Protein AF-A0AAD4V146-F1 (afdb_monomer_lite)

Organism: Prunus dulcis (NCBI:txid3755)

Sequence (175 aa):
MSHIGEKQKRFFKLHLFVYLSLLIVRTSHDWDTVGYTAGFDTVGDQWQTVCVPFSSLKPIFQARTVSDAPPFDPSNIVSLQLMFSKFEFDGKLNPTFVEGAFKLSLSSIRAYLKEPYSQSLKNLFACVPCRFVHLGSAGATRPDRPGLDLSKQPPAVRLNKELDFILTFKLKVSY

InterPro domains:
  IPR008979 Galactose-binding-like domain superfamily [SSF49785] (25-112)
  IPR013857 NADH:ubiquinone oxidoreductase intermediate-associated protein 30 [PF08547] (23-105)
  IPR039131 Complex I intermediate-associated protein 30, mitochondrial [PTHR13194] (23-112)

Structure (mmCIF, N/CA/C/O backbone):
data_AF-A0AAD4V146-F1
#
_entry.id   AF-A0AAD4V146-F1
#
loop_
_atom_site.group_PDB
_atom_site.id
_atom_site.type_symbol
_atom_site.label_atom_id
_atom_site.label_alt_id
_atom_site.label_comp_id
_atom_site.label_asym_id
_atom_site.label_entity_id
_atom_site.label_seq_id
_atom_site.pdbx_PDB_ins_code
_atom_site.Cartn_x
_atom_site.Cartn_y
_atom_site.Cartn_z
_atom_site.occupancy
_atom_site.B_iso_or_equiv
_atom_site.auth_seq_id
_atom_site.auth_comp_id
_atom_site.auth_asym_id
_atom_site.auth_atom_id
_atom_site.pdbx_PDB_model_num
ATOM 1 N N . MET A 1 1 ? 13.745 25.689 17.480 1.00 36.25 1 MET A N 1
ATOM 2 C CA . MET A 1 1 ? 12.980 25.401 16.246 1.00 36.25 1 MET A CA 1
ATOM 3 C C . MET A 1 1 ? 13.784 24.404 15.430 1.00 36.25 1 MET A C 1
ATOM 5 O O . MET A 1 1 ? 14.724 24.787 14.750 1.00 36.25 1 MET A O 1
ATOM 9 N N . SER A 1 2 ? 13.517 23.115 15.626 1.00 33.69 2 SER A N 1
ATOM 10 C CA . SER A 1 2 ? 14.284 22.018 15.037 1.00 33.69 2 SER A CA 1
ATOM 11 C C . SER A 1 2 ? 13.975 21.879 13.546 1.00 33.69 2 SER A C 1
ATOM 13 O O . SER A 1 2 ? 12.818 21.789 13.139 1.00 33.69 2 SER A O 1
ATOM 15 N N . HIS A 1 3 ? 15.027 21.863 12.727 1.00 34.28 3 HIS A N 1
ATOM 16 C CA . HIS A 1 3 ? 14.973 21.445 11.331 1.00 34.28 3 HIS A CA 1
ATOM 17 C C . HIS A 1 3 ? 14.523 19.981 11.251 1.00 34.28 3 HIS A C 1
ATOM 19 O O . HIS A 1 3 ? 15.328 19.058 11.357 1.00 34.28 3 HIS A O 1
ATOM 25 N N . ILE A 1 4 ? 13.223 19.762 11.053 1.00 39.88 4 ILE A N 1
ATOM 26 C CA . ILE A 1 4 ? 12.708 18.477 10.586 1.00 39.88 4 ILE A CA 1
ATOM 27 C C . ILE A 1 4 ? 13.075 18.387 9.103 1.00 39.88 4 ILE A C 1
ATOM 29 O O . ILE A 1 4 ? 12.528 19.094 8.256 1.00 39.88 4 ILE A O 1
ATOM 33 N N . GLY A 1 5 ? 14.088 17.568 8.829 1.00 34.09 5 GLY A N 1
ATOM 34 C CA . GLY A 1 5 ? 14.688 17.391 7.517 1.00 34.09 5 GLY A CA 1
ATOM 35 C C . GLY A 1 5 ? 13.687 16.969 6.441 1.00 34.09 5 GLY A C 1
ATOM 36 O O . GLY A 1 5 ? 12.742 16.214 6.660 1.00 34.09 5 GLY A O 1
ATOM 37 N N . GLU A 1 6 ? 13.964 17.432 5.230 1.00 43.16 6 GLU A N 1
ATOM 38 C CA . GLU A 1 6 ? 13.209 17.260 3.988 1.00 43.16 6 GLU A CA 1
ATOM 39 C C . GLU A 1 6 ? 12.828 15.802 3.639 1.00 43.16 6 GLU A C 1
ATOM 41 O O . GLU A 1 6 ? 11.893 15.568 2.873 1.00 43.16 6 GLU A O 1
ATOM 46 N N . LYS A 1 7 ? 13.485 14.816 4.265 1.00 42.22 7 LYS A N 1
ATOM 47 C CA . LYS A 1 7 ? 13.258 13.374 4.078 1.00 42.22 7 LYS A CA 1
ATOM 48 C C . LYS A 1 7 ? 11.888 12.860 4.549 1.00 42.22 7 LYS A C 1
ATOM 50 O O . LYS A 1 7 ? 11.466 11.815 4.070 1.00 42.22 7 LYS A O 1
ATOM 55 N N . GLN A 1 8 ? 11.162 13.566 5.422 1.00 47.56 8 GLN A N 1
ATOM 56 C CA . GLN A 1 8 ? 9.857 13.096 5.935 1.00 47.56 8 GLN A CA 1
ATOM 57 C C . GLN A 1 8 ? 8.633 13.481 5.078 1.00 47.56 8 GLN A C 1
ATOM 59 O O . GLN A 1 8 ? 7.502 13.170 5.443 1.00 47.56 8 GLN A O 1
ATOM 64 N N . LYS A 1 9 ? 8.813 14.147 3.931 1.00 58.72 9 LYS A N 1
ATOM 65 C CA . LYS A 1 9 ? 7.696 14.791 3.212 1.00 58.72 9 LYS A CA 1
ATOM 66 C C . LYS A 1 9 ? 6.900 13.889 2.256 1.00 58.72 9 LYS A C 1
ATOM 68 O O . LYS A 1 9 ? 5.921 14.359 1.699 1.00 58.72 9 LYS A O 1
ATOM 73 N N . ARG A 1 10 ? 7.276 12.625 2.027 1.00 71.38 10 ARG A N 1
ATOM 74 C CA . ARG A 1 10 ? 6.582 11.733 1.071 1.00 71.38 10 ARG A CA 1
ATOM 75 C C . ARG A 1 10 ? 6.002 10.510 1.771 1.00 71.38 10 ARG A C 1
ATOM 77 O O . ARG A 1 10 ? 6.753 9.649 2.224 1.00 71.38 10 ARG A O 1
ATOM 84 N N . PHE A 1 11 ? 4.678 10.443 1.853 1.00 74.00 11 PHE A N 1
ATOM 85 C CA . PHE A 1 11 ? 3.952 9.369 2.525 1.00 74.00 11 PHE A CA 1
ATOM 86 C C . PHE A 1 11 ? 2.545 9.188 1.945 1.00 74.00 11 PHE A C 1
ATOM 88 O O . PHE A 1 11 ? 1.987 10.110 1.339 1.00 74.00 11 PHE A O 1
ATOM 95 N N . PHE A 1 12 ? 1.960 8.014 2.180 1.00 75.94 12 PHE A N 1
ATOM 96 C CA . PHE A 1 12 ? 0.515 7.821 2.119 1.00 75.94 12 PHE A CA 1
ATOM 97 C C . PHE A 1 12 ? -0.111 8.212 3.451 1.00 75.94 12 PHE A C 1
ATOM 99 O O . PHE A 1 12 ? 0.401 7.851 4.504 1.00 75.94 12 PHE A O 1
ATOM 106 N N . LYS A 1 13 ? -1.228 8.930 3.407 1.00 74.88 13 LYS A N 1
ATOM 107 C CA . LYS A 1 13 ? -2.079 9.242 4.552 1.00 74.88 13 LYS A CA 1
ATOM 108 C C . LYS A 1 1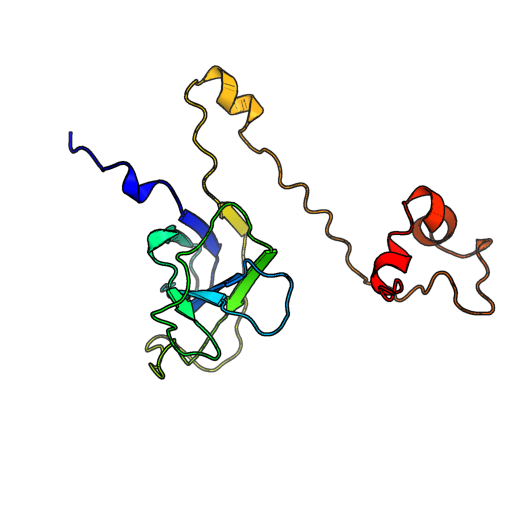3 ? -3.378 8.456 4.396 1.00 74.88 13 LYS A C 1
ATOM 110 O O . LYS A 1 13 ? -4.164 8.751 3.494 1.00 74.88 13 LYS A O 1
ATOM 115 N N . LEU A 1 14 ? -3.575 7.456 5.245 1.00 69.56 14 LEU A N 1
ATOM 116 C CA . LEU A 1 14 ? -4.749 6.586 5.265 1.00 69.56 14 LEU A CA 1
ATOM 117 C C . LEU A 1 14 ? -5.632 6.977 6.449 1.00 69.56 14 LEU A C 1
ATOM 119 O O . LEU A 1 14 ? -5.113 7.130 7.550 1.00 69.56 14 LEU A O 1
ATOM 123 N N . HIS A 1 15 ? -6.941 7.135 6.242 1.00 73.31 15 HIS A N 1
ATOM 124 C CA . HIS A 1 15 ? -7.885 7.377 7.336 1.00 73.31 15 HIS A CA 1
ATOM 125 C C . HIS A 1 15 ? -8.892 6.233 7.457 1.00 73.31 15 HIS A C 1
ATOM 127 O O . HIS A 1 15 ? -9.737 6.069 6.573 1.00 73.31 15 HIS A O 1
ATOM 133 N N . LEU A 1 16 ? -8.775 5.428 8.514 1.00 73.94 16 LEU A N 1
ATOM 134 C CA . LEU A 1 16 ? -9.426 4.117 8.621 1.00 73.94 16 LEU A CA 1
ATOM 135 C C . LEU A 1 16 ? -9.850 3.758 10.053 1.00 73.94 16 LEU A C 1
ATOM 137 O O . LEU A 1 16 ? -9.398 4.381 11.010 1.00 73.94 16 LEU A O 1
ATOM 141 N N . PHE A 1 17 ? -10.714 2.747 10.169 1.00 54.06 17 PHE A N 1
ATOM 142 C CA . PHE A 1 17 ? -11.312 2.237 11.413 1.00 54.06 17 PHE A CA 1
ATOM 143 C C . PHE A 1 17 ? -11.253 0.696 11.419 1.00 54.06 17 PHE A C 1
ATOM 145 O O . PHE A 1 17 ? -12.247 0.044 11.113 1.00 54.06 17 PHE A O 1
ATOM 152 N N . VAL A 1 18 ? -10.075 0.092 11.608 1.00 60.25 18 VAL A N 1
ATOM 153 C CA . VAL A 1 18 ? -9.889 -1.377 11.722 1.00 60.25 18 VAL A CA 1
ATOM 154 C C . VAL A 1 18 ? -8.458 -1.727 12.078 1.00 60.25 18 VAL A C 1
ATOM 156 O O . VAL A 1 18 ? -7.571 -0.973 11.703 1.00 60.25 18 VAL A O 1
ATOM 159 N N . TYR A 1 19 ? -8.268 -2.934 12.632 1.00 61.44 19 TYR A N 1
ATOM 160 C CA . TYR A 1 19 ? -7.016 -3.687 12.557 1.00 61.44 19 TYR A CA 1
ATOM 161 C C . TYR A 1 19 ? -6.641 -3.946 11.093 1.00 61.44 19 TYR A C 1
ATOM 163 O O . TYR A 1 19 ? -7.309 -4.707 10.395 1.00 61.44 19 TYR A O 1
ATOM 171 N N . LEU A 1 20 ? -5.602 -3.284 10.601 1.00 64.62 20 LEU A N 1
ATOM 172 C CA . LEU A 1 20 ? -5.100 -3.445 9.244 1.00 64.62 20 LEU A CA 1
ATOM 173 C C . LEU A 1 20 ? -3.584 -3.457 9.300 1.00 64.62 20 LEU A C 1
ATOM 175 O O . LEU A 1 20 ? -3.002 -2.522 9.826 1.00 64.62 20 LEU A O 1
ATOM 179 N N . SER A 1 21 ? -2.965 -4.502 8.756 1.00 75.75 21 SER A N 1
ATOM 180 C CA . SER A 1 21 ? -1.552 -4.753 9.017 1.00 75.75 21 SER A CA 1
ATOM 181 C C . SER A 1 21 ? -0.632 -4.437 7.857 1.00 75.75 21 SER A C 1
ATOM 183 O O . SER A 1 21 ? 0.551 -4.249 8.104 1.00 75.75 21 SER A O 1
ATOM 185 N N . LEU A 1 22 ? -1.114 -4.377 6.609 1.00 87.12 22 LEU A N 1
ATOM 186 C CA . LEU A 1 22 ? -0.236 -4.183 5.452 1.00 87.12 22 LEU A CA 1
ATOM 187 C C . LEU A 1 22 ? -0.845 -3.266 4.383 1.00 87.12 22 LEU A C 1
ATOM 189 O O . LEU A 1 22 ? -1.993 -3.432 3.962 1.00 87.12 22 LEU A O 1
ATOM 193 N N . LEU A 1 23 ? -0.019 -2.342 3.892 1.00 90.88 23 LEU A N 1
ATOM 194 C CA . LEU A 1 23 ? -0.196 -1.611 2.638 1.00 90.88 23 LEU A CA 1
ATOM 195 C C . LEU A 1 23 ? 0.768 -2.207 1.621 1.00 90.88 23 LEU A C 1
ATOM 197 O O . LEU A 1 23 ? 1.967 -2.242 1.883 1.00 90.88 23 LEU A O 1
ATOM 201 N N . ILE A 1 24 ? 0.259 -2.607 0.458 1.00 91.94 24 ILE A N 1
ATOM 202 C CA . ILE A 1 24 ? 1.056 -3.074 -0.678 1.00 91.94 24 ILE A CA 1
ATOM 203 C C . ILE A 1 24 ? 0.812 -2.126 -1.852 1.00 91.94 24 ILE A C 1
ATOM 205 O O . ILE A 1 24 ? -0.330 -1.845 -2.218 1.00 91.94 24 ILE A O 1
ATOM 209 N N . VAL A 1 25 ? 1.893 -1.636 -2.447 1.00 93.88 25 VAL A N 1
ATOM 210 C CA . VAL A 1 25 ? 1.888 -0.735 -3.600 1.00 93.88 25 VAL A CA 1
ATOM 211 C C . VAL A 1 25 ? 2.590 -1.429 -4.756 1.00 93.88 25 VAL A C 1
ATOM 213 O O . VAL A 1 25 ? 3.705 -1.924 -4.591 1.00 93.88 25 VAL A O 1
ATOM 216 N N . ARG A 1 26 ? 1.972 -1.463 -5.936 1.00 93.44 26 ARG A N 1
ATOM 217 C CA . ARG A 1 26 ? 2.619 -2.000 -7.141 1.00 93.44 26 ARG A CA 1
ATOM 218 C C . ARG A 1 26 ? 2.917 -0.891 -8.130 1.00 93.44 26 ARG A C 1
ATOM 220 O O . ARG A 1 26 ? 2.101 0.011 -8.321 1.00 93.44 26 ARG A O 1
ATOM 227 N N . THR A 1 27 ? 4.073 -1.010 -8.766 1.00 93.56 27 THR A N 1
ATOM 228 C CA . THR A 1 27 ? 4.556 -0.101 -9.813 1.00 93.56 27 THR A CA 1
ATOM 229 C C . THR A 1 27 ? 4.591 -0.768 -11.196 1.00 93.56 27 THR A C 1
ATOM 231 O O . THR A 1 27 ? 4.816 -0.091 -12.191 1.00 93.56 27 THR A O 1
ATOM 234 N N . SER A 1 28 ? 4.327 -2.080 -11.283 1.00 89.06 28 SER A N 1
ATOM 235 C CA . SER A 1 28 ? 4.142 -2.804 -12.549 1.00 89.06 28 SER A CA 1
ATOM 236 C C . SER A 1 28 ? 2.662 -3.100 -12.818 1.00 89.06 28 SER A C 1
ATOM 238 O O . SER A 1 28 ? 1.864 -3.241 -11.888 1.00 89.06 28 SER A O 1
ATOM 240 N N . HIS A 1 29 ? 2.319 -3.204 -14.104 1.00 86.19 29 HIS A N 1
ATOM 241 C CA . HIS A 1 29 ? 1.030 -3.687 -14.601 1.00 86.19 29 HIS A CA 1
ATOM 242 C C . HIS A 1 29 ? 0.925 -5.219 -14.625 1.00 86.19 29 HIS A C 1
ATOM 244 O O . HIS A 1 29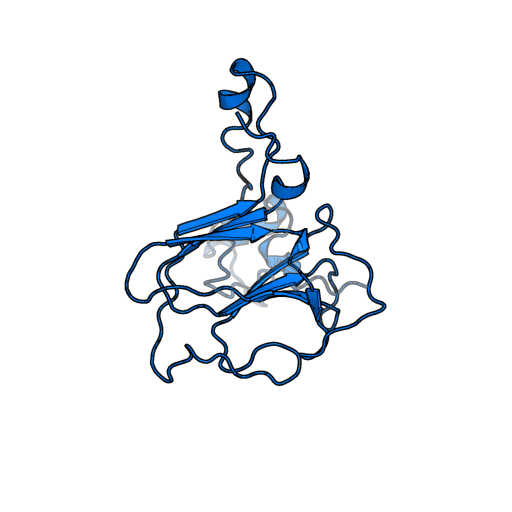 ? -0.180 -5.745 -14.762 1.00 86.19 29 HIS A O 1
ATOM 250 N N . ASP A 1 30 ? 2.040 -5.931 -14.461 1.00 85.56 30 ASP A N 1
ATOM 251 C CA . ASP A 1 30 ? 2.052 -7.390 -14.439 1.00 85.56 30 ASP A CA 1
ATOM 252 C C . ASP A 1 30 ? 1.550 -7.933 -13.093 1.00 85.56 30 ASP A C 1
ATOM 254 O O . ASP A 1 30 ? 1.788 -7.366 -12.020 1.00 85.56 30 ASP A O 1
ATOM 258 N N . TRP A 1 31 ? 0.869 -9.074 -13.150 1.00 70.56 31 TRP A N 1
ATOM 259 C CA . TRP A 1 31 ? 0.116 -9.630 -12.026 1.00 70.56 31 TRP A CA 1
ATOM 260 C C . TRP A 1 31 ? 0.984 -10.296 -10.938 1.00 70.56 31 TRP A C 1
ATOM 262 O O . TRP A 1 31 ? 0.593 -10.261 -9.771 1.00 70.56 31 TRP A O 1
ATOM 272 N N . ASP A 1 32 ? 2.159 -10.845 -11.280 1.00 83.69 32 ASP A N 1
ATOM 273 C CA . ASP A 1 32 ? 3.084 -11.509 -10.339 1.00 83.69 32 ASP A CA 1
ATOM 274 C C . ASP A 1 32 ? 4.441 -10.800 -10.280 1.00 83.69 32 ASP A C 1
ATOM 276 O O . ASP A 1 32 ? 5.455 -11.256 -10.801 1.00 83.69 32 ASP A O 1
ATOM 280 N N . THR A 1 33 ? 4.446 -9.617 -9.675 1.00 89.88 33 THR A N 1
ATOM 281 C CA . THR A 1 33 ? 5.646 -8.776 -9.550 1.00 89.88 33 THR A CA 1
ATOM 282 C C . THR A 1 33 ? 5.973 -8.442 -8.104 1.00 89.88 33 THR A C 1
ATOM 284 O O . THR A 1 33 ? 5.222 -8.760 -7.176 1.00 89.88 33 THR A O 1
ATOM 287 N N . VAL A 1 34 ? 7.100 -7.766 -7.895 1.00 93.75 34 VAL A N 1
ATOM 288 C CA . VAL A 1 34 ? 7.452 -7.165 -6.606 1.00 93.75 34 VAL A CA 1
ATOM 289 C C . VAL A 1 34 ? 6.372 -6.159 -6.185 1.00 93.75 34 VAL A C 1
ATOM 291 O O . VAL A 1 34 ? 5.971 -5.287 -6.956 1.00 93.75 34 VAL A O 1
ATOM 294 N N . GLY A 1 35 ? 5.899 -6.287 -4.948 1.00 93.94 35 GLY A N 1
ATOM 295 C CA . GLY A 1 35 ? 5.040 -5.319 -4.278 1.00 93.94 35 GLY A CA 1
ATOM 296 C C . GLY A 1 35 ? 5.818 -4.560 -3.206 1.00 93.94 35 GLY A C 1
ATOM 297 O O . GLY A 1 35 ? 6.475 -5.156 -2.357 1.00 93.94 35 GLY A O 1
ATOM 298 N N . TYR A 1 36 ? 5.721 -3.239 -3.208 1.00 95.31 36 TYR A N 1
ATOM 299 C CA . TYR A 1 36 ? 6.329 -2.376 -2.204 1.00 95.31 36 TYR A CA 1
ATOM 300 C C . TYR A 1 36 ? 5.411 -2.282 -0.993 1.00 95.31 36 TYR A C 1
ATOM 302 O O . TYR A 1 36 ? 4.319 -1.726 -1.070 1.00 95.31 36 TYR A O 1
ATOM 310 N N . THR A 1 37 ? 5.842 -2.867 0.117 1.00 93.44 37 THR A N 1
ATOM 311 C CA . THR A 1 37 ? 4.981 -3.168 1.258 1.00 93.44 37 THR A CA 1
ATOM 312 C C . THR A 1 37 ? 5.434 -2.431 2.507 1.00 93.44 37 THR A C 1
ATOM 314 O O . THR A 1 37 ? 6.628 -2.344 2.790 1.00 93.44 37 THR A O 1
ATOM 317 N N . ALA A 1 38 ? 4.483 -1.933 3.288 1.00 91.75 38 ALA A N 1
ATOM 318 C CA . ALA A 1 38 ? 4.724 -1.440 4.636 1.00 91.75 38 ALA A CA 1
ATOM 319 C C . ALA A 1 38 ? 3.679 -2.004 5.593 1.00 91.75 38 ALA A C 1
ATOM 321 O O . ALA A 1 38 ? 2.488 -2.023 5.276 1.00 91.75 38 ALA A O 1
ATOM 322 N N . GLY A 1 39 ? 4.150 -2.429 6.764 1.00 87.50 39 GLY A N 1
ATOM 323 C CA . GLY A 1 39 ? 3.285 -2.742 7.888 1.00 87.50 39 GLY A CA 1
ATOM 324 C C . GLY A 1 39 ? 3.000 -1.510 8.734 1.00 87.50 39 GLY A C 1
ATOM 325 O O . GLY A 1 39 ? 3.835 -0.606 8.816 1.00 87.50 39 GLY A O 1
ATOM 326 N N . PHE A 1 40 ? 1.815 -1.459 9.325 1.00 85.62 40 PHE A N 1
ATOM 327 C CA . PHE A 1 40 ? 1.432 -0.425 10.278 1.00 85.62 40 PHE A CA 1
ATOM 328 C C . PHE A 1 40 ? 0.403 -0.982 11.251 1.00 85.62 40 PHE A C 1
ATOM 330 O O . PHE A 1 40 ? -0.389 -1.846 10.891 1.00 85.62 40 PHE A O 1
ATOM 337 N N . ASP A 1 41 ? 0.422 -0.455 12.469 1.00 77.81 41 ASP A N 1
ATOM 338 C CA . ASP A 1 41 ? -0.538 -0.817 13.499 1.00 77.81 41 ASP A CA 1
ATOM 339 C C . ASP A 1 41 ? -1.695 0.172 13.531 1.00 77.81 41 ASP A C 1
ATOM 341 O O . ASP A 1 41 ? -1.576 1.357 13.201 1.00 77.81 41 ASP A O 1
ATOM 345 N N . THR A 1 42 ? -2.833 -0.338 13.968 1.00 76.38 42 THR A N 1
ATOM 346 C CA . THR A 1 42 ? -4.095 0.388 14.042 1.00 76.38 42 THR A CA 1
ATOM 347 C C . THR A 1 42 ? -4.854 -0.104 15.261 1.00 76.38 42 THR A C 1
ATOM 349 O O . THR A 1 42 ? -4.895 -1.306 15.522 1.00 76.38 42 THR A O 1
ATOM 352 N N . VAL A 1 43 ? -5.496 0.802 15.983 1.00 76.62 43 VAL A N 1
ATOM 353 C CA . VAL A 1 43 ? -6.361 0.462 17.117 1.00 76.62 43 VAL A CA 1
ATOM 354 C C . VAL A 1 43 ? -7.769 0.116 16.616 1.00 76.62 43 VAL A C 1
ATOM 356 O O . VAL A 1 43 ? -8.292 0.771 15.714 1.00 76.62 43 VAL A O 1
ATOM 359 N N . GLY A 1 44 ? -8.393 -0.919 17.175 1.00 73.19 44 GLY A N 1
ATOM 360 C CA . GLY A 1 44 ? -9.791 -1.241 16.890 1.00 73.19 44 GLY A CA 1
ATOM 361 C C . GLY A 1 44 ? -10.734 -0.109 17.298 1.00 73.19 44 GLY A C 1
ATOM 362 O O . GLY A 1 44 ? -10.431 0.684 18.186 1.00 73.19 44 GLY A O 1
ATOM 363 N N . ASP A 1 45 ? -11.882 -0.036 16.634 1.00 75.50 45 ASP A N 1
ATOM 364 C CA . ASP A 1 45 ? -13.004 0.827 17.011 1.00 75.50 45 ASP A CA 1
ATOM 365 C C . ASP A 1 45 ? -12.720 2.340 17.112 1.00 75.50 45 ASP A C 1
ATOM 367 O O . ASP A 1 45 ? -13.469 3.090 17.744 1.00 75.50 45 ASP A O 1
ATOM 371 N N . GLN A 1 46 ? -11.663 2.824 16.448 1.00 82.75 46 GLN A N 1
ATOM 372 C CA . GLN A 1 46 ? -11.306 4.243 16.411 1.00 82.75 46 GLN A CA 1
ATOM 373 C C . GLN A 1 46 ? -10.844 4.694 15.026 1.00 82.75 46 GLN A C 1
ATOM 375 O O . GLN A 1 46 ? -10.012 4.048 14.387 1.00 82.75 46 GLN A O 1
ATOM 380 N N . TRP A 1 47 ? -11.337 5.856 14.586 1.00 86.31 47 TRP A N 1
ATOM 381 C CA . TRP A 1 47 ? -10.863 6.500 13.363 1.00 86.31 47 TRP A CA 1
ATOM 382 C C . TRP A 1 47 ? -9.434 6.990 13.556 1.00 86.31 47 TRP A C 1
ATOM 384 O O . TRP A 1 47 ? -9.156 7.816 14.425 1.00 86.31 47 TRP A O 1
ATOM 394 N N . GLN A 1 48 ? -8.532 6.514 12.710 1.00 82.81 48 GLN A N 1
ATOM 395 C CA . GLN A 1 48 ? -7.115 6.826 12.792 1.00 82.81 48 GLN A CA 1
ATOM 396 C C . GLN A 1 48 ? -6.582 7.320 11.471 1.00 82.81 48 GLN A C 1
ATOM 398 O O . GLN A 1 48 ? -7.033 6.920 10.403 1.00 82.81 48 GLN A O 1
ATOM 403 N N . THR A 1 49 ? -5.584 8.191 11.572 1.00 84.00 49 THR A N 1
ATOM 404 C CA . THR A 1 49 ? -4.801 8.653 10.436 1.00 84.00 49 THR A CA 1
ATOM 405 C C . THR A 1 49 ? -3.428 8.003 10.493 1.00 84.00 49 THR A C 1
ATOM 407 O O . THR A 1 49 ? -2.621 8.361 11.347 1.00 84.00 49 THR A O 1
ATOM 410 N N . VAL A 1 50 ? -3.152 7.092 9.566 1.00 85.38 50 VAL A N 1
ATOM 411 C CA . VAL A 1 50 ? -1.853 6.428 9.436 1.00 85.38 50 VAL A CA 1
ATOM 412 C C . VAL A 1 50 ? -1.052 7.105 8.332 1.00 85.38 50 VAL A C 1
ATOM 414 O O . VAL A 1 50 ? -1.520 7.220 7.197 1.00 85.38 50 VAL A O 1
ATOM 417 N N . CYS A 1 51 ? 0.159 7.552 8.659 1.00 86.12 51 CYS A N 1
ATOM 418 C CA . CYS A 1 51 ? 1.114 8.070 7.686 1.00 86.12 51 CYS A CA 1
ATOM 419 C C . CYS A 1 51 ? 2.163 6.995 7.387 1.00 86.12 51 CYS A C 1
ATOM 421 O O . CYS A 1 51 ? 2.933 6.637 8.272 1.00 86.12 51 CYS A O 1
ATOM 423 N N . VAL A 1 52 ? 2.214 6.513 6.145 1.00 89.06 52 VAL A N 1
ATOM 424 C CA . VAL A 1 52 ? 3.174 5.505 5.677 1.00 89.06 52 VAL A CA 1
ATOM 425 C C . VAL A 1 52 ? 4.218 6.175 4.780 1.00 89.06 52 VAL A C 1
ATOM 427 O O . VAL A 1 52 ? 3.899 6.493 3.629 1.00 89.06 52 VAL A O 1
ATOM 430 N N . PRO A 1 53 ? 5.446 6.429 5.266 1.00 89.50 53 PRO A N 1
ATOM 431 C CA . PRO A 1 53 ? 6.511 7.011 4.458 1.00 89.50 53 PRO A CA 1
ATOM 432 C C . PRO A 1 53 ? 6.831 6.164 3.228 1.00 89.50 53 PRO A C 1
ATOM 434 O O . PRO A 1 53 ? 6.949 4.948 3.308 1.00 89.50 53 PRO A O 1
ATOM 437 N N . PHE A 1 54 ? 7.074 6.796 2.083 1.00 90.00 54 PHE A N 1
ATOM 438 C CA . PHE A 1 54 ? 7.527 6.063 0.894 1.00 90.00 54 PHE A CA 1
ATOM 439 C C . PHE A 1 54 ? 8.865 5.358 1.142 1.00 90.00 54 PHE A C 1
ATOM 441 O O . PHE A 1 54 ? 9.097 4.269 0.634 1.00 90.00 54 PHE A O 1
ATOM 448 N N . SER A 1 55 ? 9.713 5.940 1.993 1.00 88.56 55 SER A N 1
ATOM 449 C CA . SER A 1 55 ? 10.979 5.342 2.415 1.00 88.56 55 SER A CA 1
ATOM 450 C C . SER A 1 55 ? 10.827 4.116 3.319 1.00 88.56 55 SER A C 1
ATOM 452 O O . SER A 1 55 ? 11.816 3.426 3.538 1.00 88.56 55 SER A O 1
ATOM 454 N N . SER A 1 56 ? 9.641 3.852 3.884 1.00 89.88 56 SER A N 1
ATOM 455 C CA . SER A 1 56 ? 9.399 2.645 4.685 1.00 89.88 56 SER A CA 1
ATOM 456 C C . SER A 1 56 ? 8.882 1.471 3.855 1.00 89.88 56 SER A C 1
ATOM 458 O O . SER A 1 56 ? 8.740 0.377 4.397 1.00 89.88 56 SER A O 1
ATOM 460 N N . LEU A 1 57 ? 8.575 1.684 2.570 1.00 93.00 57 LEU A N 1
ATOM 461 C CA . LEU A 1 57 ? 8.091 0.633 1.685 1.00 93.00 57 LEU A CA 1
ATOM 462 C C . LEU A 1 57 ? 9.240 -0.294 1.283 1.00 93.00 57 LEU A C 1
ATOM 464 O O . LEU A 1 57 ? 10.217 0.134 0.669 1.00 93.00 57 LEU A O 1
ATOM 468 N N . LYS A 1 58 ? 9.099 -1.576 1.611 1.00 94.00 58 LYS A N 1
ATOM 469 C CA . LYS A 1 58 ? 10.079 -2.617 1.302 1.00 94.00 58 LYS A CA 1
ATOM 470 C C . LYS A 1 58 ? 9.640 -3.423 0.083 1.00 94.00 58 LYS A C 1
ATOM 472 O O . LYS A 1 58 ? 8.465 -3.777 0.005 1.00 94.00 58 LYS A O 1
ATOM 477 N N . PRO A 1 59 ? 10.541 -3.742 -0.852 1.00 95.94 59 PRO A N 1
ATOM 478 C CA . PRO A 1 59 ? 10.221 -4.626 -1.963 1.00 95.94 59 PRO A CA 1
ATOM 479 C C . PRO A 1 59 ? 9.994 -6.056 -1.456 1.00 95.94 59 PRO A C 1
ATOM 481 O O . PRO A 1 59 ? 10.905 -6.686 -0.921 1.00 95.94 59 PRO A O 1
ATOM 484 N N . ILE A 1 60 ? 8.776 -6.564 -1.627 1.00 93.31 60 ILE A N 1
ATOM 485 C CA . ILE A 1 60 ? 8.364 -7.912 -1.237 1.00 93.31 60 ILE A CA 1
ATOM 486 C C . ILE A 1 60 ? 7.902 -8.680 -2.477 1.00 93.31 60 ILE A C 1
ATOM 488 O O . ILE A 1 60 ? 7.067 -8.197 -3.241 1.00 93.31 60 ILE A O 1
ATOM 492 N N . PHE A 1 61 ? 8.385 -9.906 -2.651 1.00 92.19 61 PHE A N 1
ATOM 493 C CA . PHE A 1 61 ? 7.867 -10.860 -3.629 1.00 92.19 61 PHE A CA 1
ATOM 494 C C . PHE A 1 61 ? 7.474 -12.146 -2.908 1.00 92.19 61 PHE A C 1
ATOM 496 O O . PHE A 1 61 ? 8.273 -12.699 -2.156 1.00 92.19 61 PHE A O 1
ATOM 503 N N . GLN A 1 62 ? 6.222 -12.581 -3.080 1.00 87.19 62 GLN A N 1
ATOM 504 C CA . GLN A 1 62 ? 5.679 -13.788 -2.438 1.00 87.19 62 GLN A CA 1
ATOM 505 C C . GLN A 1 62 ? 6.018 -13.878 -0.932 1.00 87.19 62 GLN A C 1
ATOM 507 O O . GLN A 1 62 ? 6.569 -14.863 -0.445 1.00 87.19 62 GLN A O 1
ATOM 512 N N . ALA A 1 63 ? 5.704 -12.801 -0.199 1.00 85.25 63 ALA A N 1
ATOM 513 C CA . ALA A 1 63 ? 5.952 -12.630 1.239 1.00 85.25 63 ALA A CA 1
ATOM 514 C C . ALA A 1 63 ? 7.430 -12.590 1.685 1.00 85.25 63 ALA A C 1
ATOM 516 O O . ALA A 1 63 ? 7.686 -12.582 2.888 1.00 85.25 63 ALA A O 1
ATOM 517 N N . ARG A 1 64 ? 8.399 -12.510 0.765 1.00 90.00 64 ARG A N 1
ATOM 518 C CA . ARG A 1 64 ? 9.831 -12.385 1.082 1.00 90.00 64 ARG A CA 1
ATOM 519 C C . ARG A 1 64 ? 10.402 -11.048 0.643 1.00 90.00 64 ARG A C 1
ATOM 521 O O . ARG A 1 64 ? 10.087 -10.571 -0.447 1.00 90.00 64 ARG A O 1
ATOM 528 N N . THR A 1 65 ? 11.271 -10.472 1.464 1.00 93.19 65 THR A N 1
ATOM 529 C CA . THR A 1 65 ? 12.022 -9.268 1.106 1.00 93.19 65 THR A CA 1
ATOM 530 C C . THR A 1 65 ? 12.994 -9.560 -0.037 1.00 93.19 65 THR A C 1
ATOM 532 O O . THR A 1 65 ? 13.757 -10.523 0.014 1.00 93.19 65 THR A O 1
ATOM 535 N N . VAL A 1 66 ? 12.985 -8.704 -1.060 1.00 94.31 66 VAL A N 1
ATOM 536 C CA . VAL A 1 66 ? 13.892 -8.782 -2.213 1.00 94.31 66 VAL A CA 1
ATOM 537 C C . VAL A 1 66 ? 14.970 -7.710 -2.061 1.00 94.31 66 VAL A C 1
ATOM 539 O O . VAL A 1 66 ? 14.720 -6.541 -2.340 1.00 94.31 66 VAL A O 1
ATOM 542 N N . SER A 1 67 ? 16.165 -8.085 -1.598 1.00 89.75 67 SER A N 1
ATOM 543 C CA . SER A 1 67 ? 17.255 -7.132 -1.315 1.00 89.75 67 SER A CA 1
ATOM 544 C C . SER A 1 67 ? 17.729 -6.358 -2.543 1.00 89.75 67 SER A C 1
ATOM 546 O O . SER A 1 67 ? 18.096 -5.193 -2.424 1.00 89.75 67 SER A O 1
ATOM 548 N N . ASP A 1 68 ? 17.682 -7.000 -3.708 1.00 92.12 68 ASP A N 1
ATOM 549 C CA . ASP A 1 68 ? 18.287 -6.488 -4.941 1.00 92.12 68 ASP A CA 1
ATOM 550 C C . ASP A 1 68 ? 17.265 -5.759 -5.830 1.00 92.12 68 ASP A C 1
ATOM 552 O O . ASP A 1 68 ? 17.561 -5.373 -6.961 1.00 92.12 68 ASP A O 1
ATOM 556 N N . ALA A 1 69 ? 16.037 -5.570 -5.335 1.00 92.12 69 ALA A N 1
ATOM 557 C CA . ALA A 1 69 ? 15.009 -4.839 -6.055 1.00 92.12 69 ALA A CA 1
ATOM 558 C C . ALA A 1 69 ? 15.271 -3.320 -6.014 1.00 92.12 69 ALA A C 1
ATOM 560 O O . ALA A 1 69 ? 15.738 -2.796 -4.997 1.00 92.12 69 ALA A O 1
ATOM 561 N N . PRO A 1 70 ? 14.909 -2.578 -7.079 1.00 91.69 70 PRO A N 1
ATOM 562 C CA . PRO A 1 70 ? 14.972 -1.122 -7.069 1.00 91.69 70 PRO A CA 1
ATOM 563 C C . PRO A 1 70 ? 14.184 -0.519 -5.894 1.00 91.69 70 PRO A C 1
ATOM 565 O O . PRO A 1 70 ? 13.185 -1.103 -5.458 1.00 91.69 70 PRO A O 1
ATOM 568 N N . PRO A 1 71 ? 14.567 0.668 -5.392 1.00 91.00 71 PRO A N 1
ATOM 569 C CA . PRO A 1 71 ? 13.761 1.381 -4.408 1.00 91.00 71 PRO A CA 1
ATOM 570 C C . PRO A 1 71 ? 12.386 1.742 -4.985 1.00 91.00 71 PRO A C 1
ATOM 572 O O . PRO A 1 71 ? 12.212 1.832 -6.199 1.00 91.00 71 PRO A O 1
ATOM 575 N N . PHE A 1 72 ? 11.411 1.978 -4.107 1.00 93.19 72 PHE A N 1
ATOM 576 C CA . PHE A 1 72 ? 10.067 2.379 -4.519 1.00 93.19 72 PHE A CA 1
ATOM 577 C C . PHE A 1 72 ? 10.100 3.656 -5.372 1.00 93.19 72 PHE A C 1
ATOM 579 O O . PHE A 1 72 ? 10.578 4.698 -4.914 1.00 93.19 72 PHE A O 1
ATOM 586 N N . ASP A 1 73 ? 9.548 3.576 -6.584 1.00 90.38 73 ASP A N 1
ATOM 587 C CA . ASP A 1 73 ? 9.366 4.719 -7.476 1.00 90.38 73 ASP A CA 1
ATOM 588 C C . ASP A 1 73 ? 7.965 5.331 -7.292 1.00 90.38 73 ASP A C 1
ATOM 590 O O . ASP A 1 73 ? 6.967 4.758 -7.736 1.00 90.38 73 ASP A O 1
ATOM 594 N N . PRO A 1 74 ? 7.854 6.516 -6.666 1.00 87.19 74 PRO A N 1
ATOM 595 C CA . PRO A 1 74 ? 6.565 7.156 -6.440 1.00 87.19 74 PRO A CA 1
ATOM 596 C C . PRO A 1 74 ? 5.960 7.795 -7.695 1.00 87.19 74 PRO A C 1
ATOM 598 O O . PRO A 1 74 ? 4.834 8.287 -7.621 1.00 87.19 74 PRO A O 1
ATOM 601 N N . SER A 1 75 ? 6.694 7.862 -8.812 1.00 86.56 75 SER A N 1
ATOM 602 C CA . SER A 1 75 ? 6.198 8.447 -10.062 1.00 86.56 75 SER A CA 1
ATOM 603 C C . SER A 1 75 ? 5.266 7.509 -10.834 1.00 86.56 75 SER A C 1
ATOM 605 O O . SER A 1 75 ? 4.488 7.977 -11.663 1.00 86.56 75 SER A O 1
ATOM 607 N N . ASN A 1 76 ? 5.291 6.212 -10.517 1.00 85.62 76 ASN A N 1
ATOM 608 C CA . ASN A 1 76 ? 4.530 5.187 -11.214 1.00 85.62 76 ASN A CA 1
ATOM 609 C C . ASN A 1 76 ? 3.843 4.235 -10.223 1.00 85.62 76 ASN A C 1
ATOM 611 O O . ASN A 1 76 ? 4.369 3.180 -9.879 1.00 85.62 76 ASN A O 1
ATOM 615 N N . ILE A 1 77 ? 2.654 4.614 -9.754 1.00 89.69 77 ILE A N 1
ATOM 616 C CA . ILE A 1 77 ? 1.814 3.763 -8.902 1.00 89.69 77 ILE A CA 1
ATOM 617 C C . ILE A 1 77 ? 0.686 3.192 -9.755 1.00 89.69 77 ILE A C 1
ATOM 619 O O . ILE A 1 77 ? -0.192 3.926 -10.204 1.00 89.69 77 ILE A O 1
ATOM 623 N N . VAL A 1 78 ? 0.692 1.874 -9.928 1.00 91.00 78 VAL A N 1
ATOM 624 C CA . VAL A 1 78 ? -0.302 1.148 -10.726 1.00 91.00 78 VAL A CA 1
ATOM 625 C C . VAL A 1 78 ? -1.455 0.655 -9.859 1.00 91.00 78 VAL A C 1
ATOM 627 O O . VAL A 1 78 ? -2.613 0.712 -10.269 1.00 91.00 78 VAL A O 1
ATOM 630 N N . SER A 1 79 ? -1.167 0.171 -8.648 1.00 90.25 79 SER A N 1
ATOM 631 C CA . SER A 1 79 ? -2.211 -0.301 -7.735 1.00 90.25 79 SER A CA 1
ATOM 632 C C . SER A 1 79 ? -1.839 -0.162 -6.262 1.00 90.25 79 SER A C 1
ATOM 634 O O . SER A 1 79 ? -0.666 -0.089 -5.888 1.00 90.25 79 SER A O 1
ATOM 636 N N . LEU A 1 80 ? -2.884 -0.121 -5.434 1.00 91.00 80 LEU A N 1
ATOM 637 C CA . LEU A 1 80 ? -2.831 -0.059 -3.979 1.00 91.00 80 LEU A CA 1
ATOM 638 C C . LEU A 1 80 ? -3.695 -1.183 -3.412 1.00 91.00 80 LEU A C 1
ATOM 640 O O . LEU A 1 80 ? -4.853 -1.337 -3.803 1.00 91.00 80 LEU A O 1
ATOM 644 N N . GLN A 1 81 ? -3.147 -1.930 -2.466 1.00 89.69 81 GLN A N 1
ATOM 645 C CA . GLN A 1 81 ? -3.832 -3.002 -1.762 1.00 89.69 81 GLN A CA 1
ATOM 646 C C . GLN A 1 81 ? -3.675 -2.801 -0.256 1.00 89.69 81 GLN A C 1
ATOM 648 O O . GLN A 1 81 ? -2.591 -2.509 0.244 1.00 89.69 81 GLN A O 1
ATOM 653 N N . LEU A 1 82 ? -4.781 -2.978 0.460 1.00 88.56 82 LEU A N 1
ATOM 654 C CA . LEU A 1 82 ? -4.827 -3.018 1.915 1.00 88.56 82 LEU A CA 1
ATOM 655 C C . LEU A 1 82 ? -5.143 -4.451 2.326 1.00 88.56 82 LEU A C 1
ATOM 657 O O . LEU A 1 82 ? -6.067 -5.055 1.776 1.00 88.56 82 LEU A O 1
ATOM 661 N N . MET A 1 83 ? -4.383 -4.997 3.268 1.00 85.62 83 MET A N 1
ATOM 662 C CA . MET A 1 83 ? -4.551 -6.377 3.707 1.00 85.62 83 MET A CA 1
ATOM 663 C C . MET A 1 83 ? -4.616 -6.468 5.228 1.00 85.62 83 MET A C 1
ATOM 665 O O . MET A 1 83 ? -3.737 -5.979 5.939 1.00 85.62 83 MET A O 1
ATOM 669 N N . PHE A 1 84 ? -5.667 -7.123 5.718 1.00 84.62 84 PHE A N 1
ATOM 670 C CA . PHE A 1 84 ? -5.724 -7.617 7.086 1.00 84.62 84 PHE A CA 1
ATOM 671 C C . PHE A 1 84 ? -5.089 -9.007 7.097 1.00 84.62 84 PHE A C 1
ATOM 673 O O . PHE A 1 84 ? -5.623 -9.939 6.500 1.00 84.62 84 PHE A O 1
ATOM 680 N N . SER A 1 85 ? -3.905 -9.119 7.693 1.00 82.56 85 SER A N 1
ATOM 681 C CA . SER A 1 85 ? -3.073 -10.316 7.603 1.00 82.56 85 SER A CA 1
ATOM 682 C C . SER A 1 85 ? -2.597 -10.789 8.970 1.00 82.56 85 SER A C 1
ATOM 684 O O . SER A 1 85 ? -2.143 -9.986 9.792 1.00 82.56 85 SER A O 1
ATOM 686 N N . LYS A 1 86 ? -2.645 -12.115 9.149 1.00 84.19 86 LYS A N 1
ATOM 687 C CA . LYS A 1 86 ? -1.993 -12.871 10.230 1.00 84.19 86 LYS A CA 1
ATOM 688 C C . LYS A 1 86 ? -0.472 -12.882 10.087 1.00 84.19 86 LYS A C 1
ATOM 690 O O . LYS A 1 86 ? 0.245 -12.952 11.081 1.00 84.19 86 LYS A O 1
ATOM 695 N N . PHE A 1 87 ? 0.002 -12.812 8.846 1.00 84.75 87 PHE A N 1
ATOM 696 C CA . PHE A 1 87 ? 1.415 -12.864 8.500 1.00 84.75 87 PHE A CA 1
ATOM 697 C C . PHE A 1 87 ? 1.908 -11.494 8.045 1.00 84.75 87 PHE A C 1
ATOM 699 O O . PHE A 1 87 ? 1.260 -10.819 7.242 1.00 84.75 87 PHE A O 1
ATOM 706 N N . GLU A 1 88 ? 3.078 -11.113 8.522 1.00 82.38 88 GLU A N 1
ATOM 707 C CA . GLU A 1 88 ? 3.893 -10.080 7.902 1.00 82.38 88 GLU A CA 1
ATOM 708 C C . GLU A 1 88 ? 4.808 -10.707 6.832 1.00 82.38 88 GLU A C 1
ATOM 710 O O . GLU A 1 88 ? 4.676 -11.876 6.460 1.00 82.38 88 GLU A O 1
ATOM 715 N N . PHE A 1 89 ? 5.743 -9.919 6.309 1.00 84.56 89 PHE A N 1
ATOM 716 C CA . PHE A 1 89 ? 6.800 -10.415 5.434 1.00 84.56 89 PHE A CA 1
ATOM 717 C C . PHE A 1 89 ? 7.851 -11.223 6.218 1.00 84.56 89 PHE A C 1
ATOM 719 O O . PHE A 1 89 ? 7.991 -11.107 7.437 1.00 84.56 89 PHE A O 1
ATOM 726 N N . ASP A 1 90 ? 8.598 -12.056 5.496 1.00 86.44 90 ASP A N 1
ATOM 727 C CA . ASP A 1 90 ? 9.686 -12.897 6.006 1.00 86.44 90 ASP A CA 1
ATOM 728 C C . ASP A 1 90 ? 9.244 -13.893 7.097 1.00 86.44 90 ASP A C 1
ATOM 730 O O . ASP A 1 90 ? 10.003 -14.234 8.002 1.00 86.44 90 ASP A O 1
ATOM 734 N N . GLY A 1 91 ? 7.995 -14.368 7.013 1.00 81.56 91 GLY A N 1
ATOM 735 C CA . GLY A 1 91 ? 7.446 -15.401 7.901 1.00 81.56 91 GLY A CA 1
ATOM 736 C C . GLY A 1 91 ? 7.108 -14.920 9.314 1.00 81.56 91 GLY A C 1
ATOM 737 O O . GLY A 1 91 ? 6.798 -15.739 10.179 1.00 81.56 91 GLY A O 1
ATOM 738 N N . LYS A 1 92 ? 7.157 -13.610 9.567 1.00 84.56 92 LYS A N 1
ATOM 739 C CA . LYS A 1 92 ? 6.792 -13.034 10.863 1.00 84.56 92 LYS A CA 1
ATOM 740 C C . LYS A 1 92 ? 5.280 -13.066 11.071 1.00 84.56 92 LYS A C 1
ATOM 742 O O . LYS A 1 92 ? 4.504 -12.909 10.131 1.00 84.56 92 LYS A O 1
ATOM 747 N N . LEU A 1 93 ? 4.863 -13.259 12.317 1.00 84.81 93 LEU A N 1
ATOM 748 C CA . LEU A 1 93 ? 3.461 -13.166 12.712 1.00 84.81 93 LEU A CA 1
ATOM 749 C C . LEU A 1 93 ? 3.135 -11.737 13.127 1.00 84.81 93 LEU A C 1
ATOM 751 O O . LEU A 1 93 ? 3.927 -11.103 13.820 1.00 84.81 93 LEU A O 1
ATOM 755 N N . ASN A 1 94 ? 1.947 -11.275 12.749 1.00 83.38 94 ASN A N 1
ATOM 756 C CA . ASN A 1 94 ? 1.387 -10.040 13.270 1.00 83.38 94 ASN A CA 1
ATOM 757 C C . ASN A 1 94 ? 0.822 -10.307 14.682 1.00 83.38 94 ASN A C 1
ATOM 759 O O . ASN A 1 94 ? -0.188 -11.010 14.796 1.00 83.38 94 ASN A O 1
ATOM 763 N N . PRO A 1 95 ? 1.415 -9.748 15.754 1.00 82.12 95 PRO A N 1
ATOM 764 C CA . PRO A 1 95 ? 0.985 -10.011 17.129 1.00 82.12 95 PRO A CA 1
ATOM 765 C C . PRO A 1 95 ? -0.393 -9.420 17.457 1.00 82.12 95 PRO A C 1
ATOM 767 O O . PRO A 1 95 ? -1.005 -9.815 18.444 1.00 82.12 95 PRO A O 1
ATOM 770 N N . THR A 1 96 ? -0.885 -8.480 16.646 1.00 79.00 96 THR A N 1
ATOM 771 C CA . THR A 1 96 ? -2.186 -7.822 16.842 1.00 79.00 96 THR A CA 1
ATOM 772 C C . THR A 1 96 ? -3.325 -8.507 16.085 1.00 79.00 96 THR A C 1
ATOM 774 O O . THR A 1 96 ? -4.475 -8.081 16.183 1.00 79.00 96 THR A O 1
ATOM 777 N N . PHE A 1 97 ? -3.030 -9.556 15.310 1.00 83.56 97 PHE A N 1
ATOM 778 C CA . PHE A 1 97 ? -4.040 -10.254 14.525 1.00 83.56 97 PHE A CA 1
ATOM 779 C C . PHE A 1 97 ? -5.009 -11.035 15.418 1.00 83.56 97 PHE A C 1
ATOM 781 O O . PHE A 1 97 ? -4.599 -11.824 16.268 1.00 83.56 97 PHE A O 1
ATOM 788 N N . VAL A 1 98 ? -6.304 -10.869 15.152 1.00 83.75 98 VAL A N 1
ATOM 789 C CA . VAL A 1 98 ? -7.391 -11.598 15.811 1.00 83.75 98 VAL A CA 1
ATOM 790 C C . VAL A 1 98 ? -8.287 -12.214 14.739 1.00 83.75 98 VAL A C 1
ATOM 792 O O . VAL A 1 98 ? -8.700 -11.533 13.801 1.00 83.75 98 VAL A O 1
ATOM 795 N N . GLU A 1 99 ? -8.577 -13.509 14.866 1.00 86.12 99 GLU A N 1
ATOM 796 C CA . GLU A 1 99 ? -9.488 -14.214 13.961 1.00 86.12 99 GLU A CA 1
ATOM 797 C C . GLU A 1 99 ? -10.936 -13.773 14.204 1.00 86.12 99 GLU A C 1
ATOM 799 O O . GLU A 1 99 ? -11.379 -13.654 15.345 1.00 86.12 99 GLU A O 1
ATOM 804 N N . GLY A 1 100 ? -11.689 -13.543 13.129 1.00 85.81 100 GLY A N 1
ATOM 805 C CA . GLY A 1 100 ? -13.098 -13.179 13.229 1.00 85.81 100 GLY A CA 1
ATOM 806 C C . GLY A 1 100 ? -13.596 -12.341 12.060 1.00 85.81 100 GLY A C 1
ATOM 807 O O . GLY A 1 100 ? -12.880 -12.073 11.093 1.00 85.81 100 GLY A O 1
ATOM 808 N N . ALA A 1 101 ? -14.859 -11.929 12.158 1.00 81.56 101 ALA A N 1
ATOM 809 C CA . ALA A 1 101 ? -15.432 -10.966 11.231 1.00 81.56 101 ALA A CA 1
ATOM 810 C C . ALA A 1 101 ? -14.713 -9.616 11.368 1.00 81.56 101 ALA A C 1
ATOM 812 O O . ALA A 1 101 ? -14.447 -9.155 12.476 1.00 81.56 101 ALA A O 1
ATOM 813 N N . PHE A 1 102 ? -14.441 -8.963 10.241 1.00 79.50 102 PHE A N 1
ATOM 814 C CA . PHE A 1 102 ? -13.850 -7.629 10.221 1.00 79.50 102 PHE A CA 1
ATOM 815 C C . PHE A 1 102 ? -14.626 -6.715 9.272 1.00 79.50 102 PHE A C 1
ATOM 817 O O . PHE A 1 102 ? -15.305 -7.171 8.349 1.00 79.50 102 PHE A O 1
ATOM 824 N N . LYS A 1 103 ? -14.509 -5.403 9.487 1.00 79.38 103 LYS A N 1
ATOM 825 C CA . LYS A 1 103 ? -15.118 -4.381 8.632 1.00 79.38 103 LYS A CA 1
ATOM 826 C C . LYS A 1 103 ? -14.112 -3.284 8.324 1.00 79.38 103 LYS A C 1
ATOM 828 O O . LYS A 1 103 ? -13.857 -2.436 9.167 1.00 79.38 103 LYS A O 1
ATOM 833 N N . LEU A 1 104 ? -13.610 -3.227 7.094 1.00 79.44 104 LEU A N 1
ATO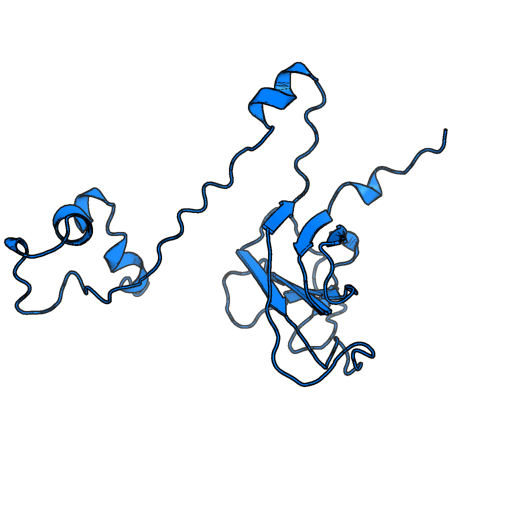M 834 C CA . LEU A 1 104 ? -12.760 -2.117 6.665 1.00 79.44 104 LEU A CA 1
ATOM 835 C C . LEU A 1 104 ? -13.601 -0.867 6.383 1.00 79.44 104 LEU A C 1
ATOM 837 O O . LEU A 1 104 ? -14.261 -0.782 5.349 1.00 79.44 104 LEU A O 1
ATOM 841 N N . SER A 1 105 ? -13.551 0.119 7.282 1.00 83.00 105 SER A N 1
ATOM 842 C CA . SER A 1 105 ? -14.050 1.467 6.982 1.00 83.00 105 SER A CA 1
ATOM 843 C C . SER A 1 105 ? -12.871 2.371 6.640 1.00 83.00 105 SER A C 1
ATOM 845 O O . SER A 1 105 ? -11.950 2.522 7.439 1.00 83.00 105 SER A O 1
ATOM 847 N N . LEU A 1 106 ? -12.903 2.957 5.445 1.00 83.56 106 LEU A N 1
ATOM 848 C CA . LEU A 1 106 ? -11.860 3.817 4.893 1.00 83.56 106 LEU A CA 1
ATOM 849 C C . LEU A 1 106 ? -12.523 5.099 4.391 1.00 83.56 106 LEU A C 1
ATOM 851 O O . LEU A 1 106 ? -13.417 5.030 3.550 1.00 83.56 106 LEU A O 1
ATOM 855 N N . SER A 1 107 ? -12.101 6.261 4.894 1.00 85.06 107 SER A N 1
ATOM 856 C CA . SER A 1 107 ? -12.677 7.541 4.458 1.00 85.06 107 SER A CA 1
ATOM 857 C C . SER A 1 107 ? -11.871 8.198 3.342 1.00 85.06 107 SER A C 1
ATOM 859 O O . SER A 1 107 ? -12.439 8.817 2.446 1.00 85.06 107 SER A O 1
ATOM 861 N N . SER A 1 108 ? -10.540 8.089 3.384 1.00 83.31 108 SER A N 1
ATOM 862 C CA . SER A 1 108 ? -9.676 8.655 2.354 1.00 83.31 108 SER A CA 1
ATOM 863 C C . SER A 1 108 ? -8.296 8.009 2.325 1.00 83.31 108 SER A C 1
ATOM 865 O O . SER A 1 108 ? -7.760 7.579 3.349 1.00 83.31 108 SER A O 1
ATOM 867 N N . ILE A 1 109 ? -7.719 8.001 1.125 1.00 84.00 109 ILE A N 1
ATOM 868 C CA . ILE A 1 109 ? -6.308 7.734 0.861 1.00 84.00 109 ILE A CA 1
ATOM 869 C C . ILE A 1 109 ? -5.760 8.979 0.181 1.00 84.00 109 ILE A C 1
ATOM 871 O O . ILE A 1 109 ? -6.349 9.475 -0.781 1.00 84.00 109 ILE A O 1
ATOM 875 N N . ARG A 1 110 ? -4.643 9.503 0.680 1.00 82.06 110 ARG A N 1
ATOM 876 C CA . ARG A 1 110 ? -3.954 10.643 0.067 1.00 82.06 110 ARG A CA 1
ATOM 877 C C . ARG A 1 110 ? -2.473 10.327 -0.058 1.00 82.06 110 ARG A C 1
ATOM 879 O O . ARG A 1 110 ? -1.877 9.849 0.898 1.00 82.06 110 ARG A O 1
ATOM 886 N N . ALA A 1 111 ? -1.877 10.623 -1.202 1.00 75.56 111 ALA A N 1
ATOM 887 C CA . ALA A 1 111 ? -0.429 10.764 -1.307 1.00 75.56 111 ALA A CA 1
ATOM 888 C C . ALA A 1 111 ? -0.071 12.245 -1.122 1.00 75.56 111 ALA A C 1
ATOM 890 O O . ALA A 1 111 ? -0.890 13.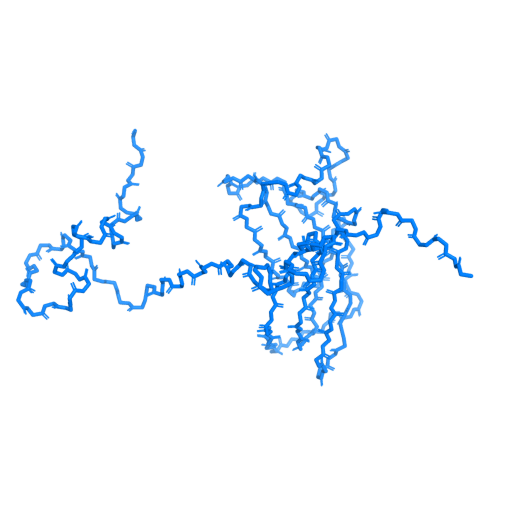119 -1.421 1.00 75.56 111 ALA A O 1
ATOM 891 N N . TYR A 1 112 ? 1.123 12.541 -0.608 1.00 64.69 112 TYR A N 1
ATOM 892 C CA . TYR A 1 112 ? 1.575 13.926 -0.483 1.00 64.69 112 TYR A CA 1
ATOM 893 C C . TYR A 1 112 ? 1.577 14.624 -1.852 1.00 64.69 112 TYR A C 1
ATOM 895 O O . TYR A 1 112 ? 2.338 14.263 -2.748 1.00 64.69 112 TYR A O 1
ATOM 903 N N . LEU A 1 113 ? 0.751 15.659 -1.988 1.00 51.91 113 LEU A N 1
ATOM 904 C CA . LEU A 1 113 ? 0.955 16.712 -2.972 1.00 51.91 113 LEU A CA 1
ATOM 905 C C . LEU A 1 113 ? 1.935 17.696 -2.336 1.00 51.91 113 LEU A C 1
ATOM 907 O O . LEU A 1 113 ? 1.724 18.096 -1.191 1.00 51.91 113 LEU A O 1
ATOM 911 N N . LYS A 1 114 ? 2.998 18.076 -3.058 1.00 46.34 114 LYS A N 1
ATOM 912 C CA . LYS A 1 114 ? 3.861 19.201 -2.668 1.00 46.34 114 LYS A CA 1
ATOM 913 C C . LYS A 1 114 ? 2.941 20.349 -2.277 1.00 46.34 114 LYS A C 1
ATOM 915 O O . LYS A 1 114 ? 2.188 20.808 -3.133 1.00 46.34 114 LYS A O 1
ATOM 920 N N . GLU A 1 115 ? 2.941 20.748 -1.000 1.00 47.75 115 GLU A N 1
ATOM 921 C CA . GLU A 1 115 ? 2.175 21.929 -0.603 1.00 47.75 115 GLU A CA 1
ATOM 922 C C . GLU A 1 115 ? 2.618 23.048 -1.544 1.00 47.75 115 GLU A C 1
ATOM 924 O O . GLU A 1 115 ? 3.830 23.273 -1.680 1.00 47.75 115 GLU A O 1
ATOM 929 N N . PRO A 1 116 ? 1.693 23.677 -2.289 1.00 45.69 116 PRO A N 1
ATOM 930 C CA . PRO A 1 116 ? 2.103 24.725 -3.189 1.00 45.69 116 PRO A CA 1
ATOM 931 C C . PRO A 1 116 ? 2.766 25.809 -2.339 1.00 45.69 116 PRO A C 1
ATOM 933 O O . PRO A 1 116 ? 2.222 26.243 -1.326 1.00 45.69 116 PRO A O 1
ATOM 936 N N . TYR A 1 117 ? 3.968 26.208 -2.752 1.00 46.09 117 TYR A N 1
ATOM 937 C CA . TYR A 1 117 ? 4.854 27.133 -2.036 1.00 46.09 117 TYR A CA 1
ATOM 938 C C . TYR A 1 117 ? 4.202 28.503 -1.744 1.00 46.09 117 TYR A C 1
ATOM 940 O O . TYR A 1 117 ? 4.731 29.284 -0.961 1.00 46.09 117 TYR A O 1
ATOM 948 N N . SER A 1 118 ? 3.032 28.795 -2.327 1.00 46.09 118 SER A N 1
ATOM 949 C CA . SER A 1 118 ? 2.278 30.025 -2.106 1.00 46.09 118 SER A CA 1
ATOM 950 C C . SER A 1 118 ? 0.832 29.777 -1.656 1.00 46.09 118 SER A C 1
ATOM 952 O O . SER A 1 118 ? 0.100 28.937 -2.185 1.00 46.09 118 SER A O 1
ATOM 954 N N . GLN A 1 119 ? 0.384 30.607 -0.710 1.00 49.50 119 GLN A N 1
ATOM 955 C CA . GLN A 1 119 ? -0.993 30.669 -0.209 1.00 49.50 119 GLN A CA 1
ATOM 956 C C . GLN A 1 119 ? -2.031 30.885 -1.335 1.00 49.50 119 GLN A C 1
ATOM 958 O O . GLN A 1 119 ? -3.169 30.445 -1.208 1.00 49.50 119 GLN A O 1
ATOM 963 N N . SER A 1 120 ? -1.631 31.498 -2.458 1.00 48.94 120 SER A N 1
ATOM 964 C CA . SER A 1 120 ? -2.470 31.755 -3.640 1.00 48.94 120 SER A CA 1
ATOM 965 C C . SER A 1 120 ? -2.802 30.509 -4.468 1.00 48.94 120 SER A C 1
ATOM 967 O O . SER A 1 120 ? -3.795 30.496 -5.188 1.00 48.94 120 SER A O 1
ATOM 969 N N . LEU A 1 121 ? -2.008 29.443 -4.347 1.00 48.22 121 LEU A N 1
ATOM 970 C CA . LEU A 1 121 ? -2.198 28.186 -5.075 1.00 48.22 121 LEU A CA 1
ATOM 971 C C . LEU A 1 121 ? -2.884 27.103 -4.225 1.00 48.22 121 LEU A C 1
ATOM 973 O O . LEU A 1 121 ? -3.264 26.060 -4.758 1.00 48.22 121 LEU A O 1
ATOM 977 N N . LYS A 1 122 ? -3.124 27.356 -2.927 1.00 47.69 122 LYS A N 1
ATOM 978 C CA . LYS A 1 122 ? -3.902 26.455 -2.056 1.00 47.69 122 LYS A CA 1
ATOM 979 C C . LYS A 1 122 ? -5.296 26.177 -2.617 1.00 47.69 122 LYS A C 1
ATOM 981 O O . LYS A 1 122 ? -5.740 25.041 -2.556 1.00 47.69 122 LYS A O 1
ATOM 986 N N . ASN A 1 123 ? -5.935 27.164 -3.242 1.00 47.25 123 ASN A N 1
ATOM 987 C CA . ASN A 1 123 ? -7.271 27.000 -3.823 1.00 47.25 123 ASN A CA 1
ATOM 988 C C . ASN A 1 123 ? -7.261 26.286 -5.185 1.00 47.25 123 ASN A C 1
ATOM 990 O O . ASN A 1 123 ? -8.297 25.788 -5.611 1.00 47.25 123 ASN A O 1
ATOM 994 N N . LEU A 1 124 ? -6.102 26.206 -5.852 1.00 43.91 124 LEU A N 1
ATOM 995 C CA . LEU A 1 124 ? -5.952 25.549 -7.155 1.00 43.91 124 LEU A CA 1
ATOM 996 C C . LEU A 1 124 ? -5.501 24.081 -7.024 1.00 43.91 124 LEU A C 1
ATOM 998 O O . LEU A 1 124 ? -5.787 23.271 -7.899 1.00 43.91 124 LEU A O 1
ATOM 1002 N N . PHE A 1 125 ? -4.840 23.731 -5.911 1.00 42.03 125 PHE A N 1
ATOM 1003 C CA . PHE A 1 125 ? -4.328 22.383 -5.619 1.00 42.03 125 PHE A CA 1
ATOM 1004 C C . PHE A 1 125 ? -4.944 21.718 -4.367 1.00 42.03 125 PHE A C 1
ATOM 1006 O O . PHE A 1 125 ? -4.543 20.602 -4.035 1.00 42.03 125 PHE A O 1
ATOM 1013 N N . ALA A 1 126 ? -5.932 22.332 -3.687 1.00 43.47 126 ALA A N 1
ATOM 1014 C CA . ALA A 1 126 ? -6.662 21.736 -2.540 1.00 43.47 126 ALA A CA 1
ATOM 1015 C C . ALA A 1 126 ? -7.256 20.347 -2.844 1.00 43.47 126 ALA A C 1
ATOM 1017 O O . ALA A 1 126 ? -7.485 19.519 -1.964 1.00 43.47 126 ALA A O 1
ATOM 1018 N N . CYS A 1 127 ? -7.449 20.074 -4.116 1.00 43.59 127 CYS A N 1
ATOM 1019 C CA . CYS A 1 127 ? -7.470 18.764 -4.709 1.00 43.59 127 CYS A CA 1
ATOM 1020 C C . CYS A 1 127 ? -7.078 19.063 -6.149 1.00 43.59 127 CYS A C 1
ATOM 1022 O O . CYS A 1 127 ? -7.803 19.793 -6.814 1.00 43.59 127 CYS A O 1
ATOM 1024 N N . VAL A 1 128 ? -5.998 18.496 -6.679 1.00 43.12 128 VAL A N 1
ATOM 1025 C CA . VAL A 1 128 ? -6.214 17.917 -8.006 1.00 43.12 128 VAL A CA 1
ATOM 1026 C C . VAL A 1 128 ? -7.054 16.702 -7.660 1.00 43.12 128 VAL A C 1
ATOM 1028 O O . VAL A 1 128 ? -6.496 15.765 -7.083 1.00 43.12 128 VAL A O 1
ATOM 1031 N N . PRO A 1 129 ? -8.394 16.740 -7.802 1.00 41.34 129 PRO A N 1
ATOM 1032 C CA . PRO A 1 129 ? -9.167 15.559 -7.504 1.00 41.34 129 PRO A CA 1
ATOM 1033 C C . PRO A 1 129 ? -8.608 14.500 -8.441 1.00 41.34 129 PRO A C 1
ATOM 1035 O O . PRO A 1 129 ? -8.669 14.659 -9.662 1.00 41.34 129 PRO A O 1
ATOM 1038 N N . CYS A 1 130 ? -8.015 13.445 -7.883 1.00 41.88 130 CYS A N 1
ATOM 1039 C CA . CYS A 1 130 ? -7.927 12.207 -8.624 1.00 41.88 130 CYS A CA 1
ATOM 1040 C C . CYS A 1 130 ? -9.381 11.900 -8.967 1.00 41.88 130 CYS A C 1
ATOM 1042 O O . CYS A 1 130 ? -10.183 11.593 -8.081 1.00 41.88 130 CYS A O 1
ATOM 1044 N N . ARG A 1 131 ? -9.770 12.168 -10.216 1.00 39.22 131 ARG A N 1
ATOM 1045 C CA . ARG A 1 131 ? -11.121 11.910 -10.690 1.00 39.22 131 ARG A CA 1
ATOM 1046 C C . ARG A 1 131 ? -11.218 10.400 -10.828 1.00 39.22 131 ARG A C 1
ATOM 1048 O O . ARG A 1 131 ? -11.057 9.859 -11.914 1.00 39.22 131 ARG A O 1
ATOM 1055 N N . PHE A 1 132 ? -11.408 9.715 -9.705 1.00 46.50 132 PHE A N 1
ATOM 1056 C CA . PHE A 1 132 ? -11.790 8.319 -9.715 1.00 46.50 132 PHE A CA 1
ATOM 1057 C C . PHE A 1 132 ? -13.182 8.253 -10.325 1.00 46.50 132 PHE A C 1
ATOM 1059 O O . PHE A 1 132 ? -14.181 8.573 -9.683 1.00 46.50 132 PHE A O 1
ATOM 1066 N N . VAL A 1 133 ? -13.243 7.852 -11.589 1.00 43.84 133 VAL A N 1
ATOM 1067 C CA . VAL A 1 133 ? -14.478 7.342 -12.165 1.00 43.84 133 VAL A CA 1
ATOM 1068 C C . VAL A 1 133 ? -14.605 5.911 -11.654 1.00 43.84 133 VAL A C 1
ATOM 1070 O O . VAL A 1 133 ? -13.990 4.988 -12.181 1.00 43.84 133 VAL A O 1
ATOM 1073 N N . HIS A 1 134 ? -15.356 5.726 -10.568 1.00 43.09 134 HIS A N 1
ATOM 1074 C CA . HIS A 1 134 ? -15.774 4.392 -10.156 1.00 43.09 134 HIS A CA 1
ATOM 1075 C C . HIS A 1 134 ? -16.778 3.882 -11.197 1.00 43.09 134 HIS A C 1
ATOM 1077 O O . HIS A 1 134 ? -17.948 4.261 -11.184 1.00 43.09 134 HIS A O 1
ATOM 1083 N N . LEU A 1 135 ? -16.326 3.018 -12.104 1.00 45.19 135 LEU A N 1
ATOM 1084 C CA . LEU A 1 135 ? -17.203 2.216 -12.952 1.00 45.19 135 LEU A CA 1
ATOM 1085 C C . LEU A 1 135 ? -17.500 0.907 -12.233 1.00 45.19 135 LEU A C 1
ATOM 1087 O O . LEU A 1 135 ? -16.767 -0.075 -12.345 1.00 45.19 135 LEU A O 1
ATOM 1091 N N . GLY A 1 136 ? -18.583 0.909 -11.463 1.00 39.25 136 GLY A N 1
ATOM 1092 C CA . GLY A 1 136 ? -19.117 -0.310 -10.884 1.00 39.25 136 GLY A CA 1
ATOM 1093 C C . GLY A 1 136 ? -19.704 -1.141 -12.014 1.00 39.25 136 GLY A C 1
ATOM 1094 O O . GLY A 1 136 ? -20.717 -0.757 -12.595 1.00 39.25 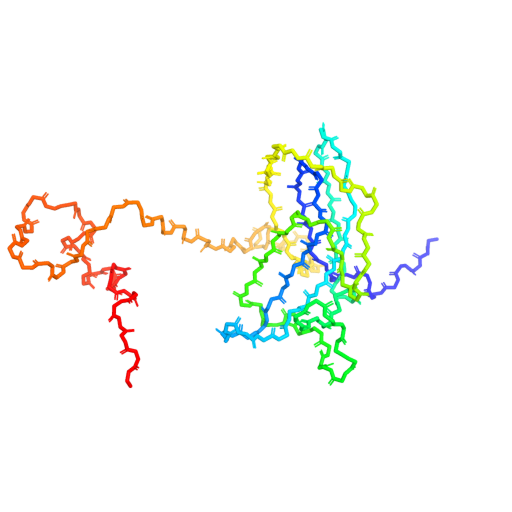136 GLY A O 1
ATOM 1095 N N . SER A 1 137 ? -19.101 -2.287 -12.336 1.00 45.75 137 SER A N 1
ATOM 1096 C CA . SER A 1 137 ? -19.732 -3.272 -13.220 1.00 45.75 137 SER A CA 1
ATOM 1097 C C . SER A 1 137 ? -20.826 -4.027 -12.457 1.00 45.75 137 SER A C 1
ATOM 1099 O O . SER A 1 137 ? -20.761 -5.244 -12.291 1.00 45.75 137 SER A O 1
ATOM 1101 N N . ALA A 1 138 ? -21.815 -3.306 -11.936 1.00 40.59 138 ALA A N 1
ATOM 1102 C CA . ALA A 1 138 ? -23.046 -3.893 -11.438 1.00 40.59 138 ALA A CA 1
ATOM 1103 C C . ALA A 1 138 ? -24.024 -3.952 -12.616 1.00 40.59 138 ALA A C 1
ATOM 1105 O O . ALA A 1 138 ? -24.736 -2.997 -12.909 1.00 40.59 138 ALA A O 1
ATOM 1106 N N . GLY A 1 139 ? -23.986 -5.073 -13.335 1.00 46.19 139 GLY A N 1
ATOM 1107 C CA . GLY A 1 139 ? -24.846 -5.343 -14.483 1.00 46.19 139 GLY A CA 1
ATOM 1108 C C . GLY A 1 139 ? -24.021 -5.757 -15.688 1.00 46.19 139 GLY A C 1
ATOM 1109 O O . GLY A 1 139 ? -23.539 -4.917 -16.441 1.00 46.19 139 GLY A O 1
ATOM 1110 N N . ALA A 1 140 ? -23.856 -7.067 -15.860 1.00 47.72 140 ALA A N 1
ATOM 1111 C CA . ALA A 1 140 ? -23.210 -7.711 -16.995 1.00 47.72 140 ALA A CA 1
ATOM 1112 C C . ALA A 1 140 ? -23.996 -7.491 -18.303 1.00 47.72 140 ALA A C 1
ATOM 1114 O O . ALA A 1 140 ? -24.483 -8.439 -18.919 1.00 47.72 140 ALA A O 1
ATOM 1115 N N . THR A 1 141 ? -24.141 -6.243 -18.740 1.00 56.09 141 THR A N 1
ATOM 1116 C CA . THR A 1 141 ? -24.688 -5.953 -20.060 1.00 56.09 141 THR A CA 1
ATOM 1117 C C . THR A 1 141 ? -23.536 -6.049 -21.037 1.00 56.09 141 THR A C 1
ATOM 1119 O O . THR A 1 141 ? -22.735 -5.129 -21.156 1.00 56.09 141 THR A O 1
ATOM 1122 N N . ARG A 1 142 ? -23.407 -7.214 -21.674 1.00 64.81 142 ARG A N 1
ATOM 1123 C CA . ARG A 1 142 ? -22.496 -7.414 -22.802 1.00 64.81 142 ARG A CA 1
ATOM 1124 C C . ARG A 1 142 ? -23.062 -6.619 -23.983 1.00 64.81 142 ARG A C 1
ATOM 1126 O O . ARG A 1 142 ? -24.130 -7.014 -24.460 1.00 64.81 142 ARG A O 1
ATOM 1133 N N . PRO A 1 143 ? -22.404 -5.537 -24.441 1.00 66.00 143 PRO A N 1
ATOM 1134 C CA . PRO A 1 143 ? -22.931 -4.706 -25.526 1.00 66.00 143 PRO A CA 1
ATOM 1135 C C . PRO A 1 143 ? -23.139 -5.492 -26.829 1.00 66.00 143 PRO A C 1
ATOM 1137 O O . PRO A 1 143 ? -24.027 -5.160 -27.601 1.00 66.00 143 PRO A O 1
ATOM 1140 N N . ASP A 1 144 ? -22.405 -6.596 -27.002 1.00 68.44 144 ASP A N 1
ATOM 1141 C CA . ASP A 1 144 ? -22.423 -7.426 -28.212 1.00 68.44 144 ASP A CA 1
ATOM 1142 C C . ASP A 1 144 ? -23.108 -8.791 -28.010 1.00 68.44 144 ASP A C 1
ATOM 1144 O O . ASP A 1 144 ? -22.793 -9.774 -28.683 1.00 68.44 144 ASP A O 1
ATOM 1148 N N . ARG A 1 145 ? -24.033 -8.913 -27.047 1.00 73.75 145 ARG A N 1
ATOM 1149 C CA . ARG A 1 145 ? -24.794 -10.163 -26.887 1.00 73.75 145 ARG A CA 1
ATOM 1150 C C . ARG A 1 145 ? -25.698 -10.389 -28.118 1.00 73.75 145 ARG A C 1
ATOM 1152 O O . ARG A 1 145 ? -26.493 -9.506 -28.438 1.00 73.75 145 ARG A O 1
ATOM 1159 N N . PRO A 1 146 ? -25.695 -11.587 -28.734 1.00 77.19 146 PRO A N 1
ATOM 1160 C CA . PRO A 1 146 ? -26.656 -11.925 -29.783 1.00 77.19 146 PRO A CA 1
ATOM 1161 C C . PRO A 1 146 ? -28.108 -11.733 -29.313 1.00 77.19 146 PRO A C 1
ATOM 1163 O O . PRO A 1 146 ? -28.488 -12.220 -28.245 1.00 77.19 146 PRO A O 1
ATOM 1166 N N . GLY A 1 147 ? -28.914 -11.018 -30.105 1.00 80.62 147 GLY A N 1
ATOM 1167 C CA . GLY A 1 147 ? -30.321 -10.726 -29.792 1.00 80.62 147 GLY A CA 1
ATOM 1168 C C . GLY A 1 147 ? -30.553 -9.540 -28.845 1.00 80.62 147 GLY A C 1
ATOM 1169 O O . GLY A 1 147 ? -31.636 -9.427 -28.272 1.00 80.62 147 GLY A O 1
ATOM 1170 N N . LEU A 1 148 ? -29.560 -8.667 -28.644 1.00 81.81 148 LEU A N 1
ATOM 1171 C CA . LEU A 1 148 ? -29.710 -7.456 -27.836 1.00 81.81 148 LEU A CA 1
ATOM 1172 C C . LEU A 1 148 ? -30.592 -6.409 -28.542 1.00 81.81 148 LEU A C 1
ATOM 1174 O O . LEU A 1 148 ? -30.200 -5.811 -29.540 1.00 81.81 148 LEU A O 1
ATOM 1178 N N . ASP A 1 149 ? -31.770 -6.144 -27.982 1.00 85.69 149 ASP A N 1
ATOM 1179 C CA . ASP A 1 149 ? -32.639 -5.041 -28.405 1.00 85.69 149 ASP A CA 1
ATOM 1180 C C . ASP A 1 149 ? -32.174 -3.731 -27.756 1.00 85.69 149 ASP A C 1
ATOM 1182 O O . ASP A 1 149 ? -32.455 -3.482 -26.579 1.00 85.69 149 ASP A O 1
ATOM 1186 N N . LEU A 1 150 ? -31.460 -2.901 -28.526 1.00 81.69 150 LEU A N 1
ATOM 1187 C CA . LEU A 1 150 ? -30.889 -1.629 -28.071 1.00 81.69 150 LEU A CA 1
ATOM 1188 C C . LEU A 1 150 ? -31.942 -0.640 -27.562 1.00 81.69 150 LEU A C 1
ATOM 1190 O O . LEU A 1 150 ? -31.636 0.151 -26.672 1.00 81.69 150 LEU A O 1
ATOM 1194 N N . SER A 1 151 ? -33.179 -0.685 -28.068 1.00 85.00 151 SER A N 1
ATOM 1195 C CA . SER A 1 151 ? -34.228 0.268 -27.678 1.00 85.00 151 SER A CA 1
ATOM 1196 C C . SER A 1 151 ? -34.628 0.140 -26.203 1.00 85.00 151 SER A C 1
ATOM 1198 O O . SER A 1 151 ? -35.006 1.126 -25.572 1.00 85.00 151 SER A O 1
ATOM 1200 N N . LYS A 1 152 ? -34.472 -1.063 -25.639 1.00 84.19 152 LYS A N 1
ATOM 1201 C CA . LYS A 1 152 ? -34.807 -1.405 -24.249 1.00 84.19 152 LYS A CA 1
ATOM 1202 C C . LYS A 1 152 ? -33.620 -1.294 -23.294 1.00 84.19 152 LYS A C 1
ATOM 1204 O O . LYS A 1 152 ? -33.766 -1.583 -22.109 1.00 84.19 152 LYS A O 1
ATOM 1209 N N . GLN A 1 153 ? -32.445 -0.911 -23.794 1.00 81.44 153 GLN A N 1
ATOM 1210 C CA . GLN A 1 153 ? -31.231 -0.846 -22.989 1.00 81.44 153 GLN A CA 1
ATOM 1211 C C . GLN A 1 153 ? -31.034 0.526 -22.334 1.00 81.44 153 GLN A C 1
ATOM 1213 O O . GLN A 1 153 ? -31.448 1.562 -22.873 1.00 81.44 153 GLN A O 1
ATOM 1218 N N . PRO A 1 154 ? -30.337 0.572 -21.185 1.00 81.50 154 PRO A N 1
ATOM 1219 C CA . PRO A 1 154 ? -29.955 1.836 -20.576 1.00 81.50 154 PRO A CA 1
ATOM 1220 C C . PRO A 1 154 ? -29.093 2.682 -21.533 1.00 81.50 154 PRO A C 1
ATOM 1222 O O . PRO A 1 154 ? -28.389 2.132 -22.388 1.00 81.50 154 PRO A O 1
ATOM 1225 N N . PRO A 1 155 ? -29.104 4.024 -21.395 1.00 81.31 155 PRO A N 1
ATOM 1226 C CA . PRO A 1 155 ? -28.316 4.924 -22.239 1.00 81.31 155 PRO A CA 1
ATOM 1227 C C . PRO A 1 155 ? -26.839 4.534 -22.359 1.00 81.31 155 PRO A C 1
ATOM 1229 O O . PRO A 1 155 ? -26.288 4.627 -23.445 1.00 81.31 155 PRO A O 1
ATOM 1232 N N . ALA A 1 156 ? -26.222 4.022 -21.289 1.00 78.75 156 ALA A N 1
ATOM 1233 C CA . ALA A 1 156 ? -24.817 3.607 -21.296 1.00 78.75 156 ALA A CA 1
ATOM 1234 C C . ALA A 1 156 ? -24.497 2.521 -22.343 1.00 78.75 156 ALA A C 1
ATOM 1236 O O . ALA A 1 156 ? -23.412 2.517 -22.910 1.00 78.75 156 ALA A O 1
ATOM 1237 N N . VAL A 1 157 ? -25.441 1.617 -22.623 1.00 79.69 157 VAL A N 1
ATOM 1238 C CA . VAL A 1 157 ? -25.277 0.540 -23.616 1.00 79.69 157 VAL A CA 1
ATOM 1239 C C . VAL A 1 157 ? -25.550 1.063 -25.021 1.00 79.69 157 VAL A C 1
ATOM 1241 O O . VAL A 1 157 ? -24.812 0.748 -25.949 1.00 79.69 157 VAL A O 1
ATOM 1244 N N . ARG A 1 158 ? -26.582 1.904 -25.168 1.00 83.81 158 ARG A N 1
ATOM 1245 C CA . ARG A 1 158 ? -26.933 2.543 -26.445 1.00 83.81 158 ARG A CA 1
ATOM 1246 C C . ARG A 1 158 ? -25.839 3.485 -26.943 1.00 83.81 158 ARG A C 1
ATOM 1248 O O . ARG A 1 158 ? -25.597 3.534 -28.139 1.00 83.81 158 ARG A O 1
ATOM 1255 N N . LEU A 1 159 ? -25.199 4.200 -26.020 1.00 84.31 159 LEU A N 1
ATOM 1256 C CA . LEU A 1 159 ? -24.185 5.217 -26.288 1.00 84.31 159 LEU A CA 1
ATOM 1257 C C . LEU A 1 159 ? -22.754 4.696 -26.085 1.00 84.31 159 LEU A C 1
ATOM 1259 O O . LEU A 1 159 ? -21.834 5.474 -25.849 1.00 84.31 159 LEU A O 1
ATOM 1263 N N . ASN A 1 160 ? -22.540 3.373 -26.106 1.00 82.50 160 ASN A N 1
ATOM 1264 C CA . ASN A 1 160 ? -21.226 2.798 -25.803 1.00 82.50 160 ASN A CA 1
ATOM 1265 C C . ASN A 1 160 ? -20.134 3.324 -26.754 1.00 82.50 160 ASN A C 1
ATOM 1267 O O . ASN A 1 160 ? -18.999 3.498 -26.329 1.00 82.50 160 ASN A O 1
ATOM 1271 N N . LYS A 1 161 ? -20.470 3.621 -28.018 1.00 82.06 161 LYS A N 1
ATOM 1272 C CA . LYS A 1 161 ? -19.534 4.203 -28.993 1.00 82.06 161 LYS A CA 1
ATOM 1273 C C . LYS A 1 161 ? -19.152 5.640 -28.626 1.00 82.06 161 LYS A C 1
ATOM 1275 O O . LYS A 1 161 ? -17.979 5.989 -28.665 1.00 82.06 161 LYS A O 1
ATOM 1280 N N . GLU A 1 162 ? -20.129 6.462 -28.262 1.00 85.75 162 GLU A N 1
ATOM 1281 C CA . GLU A 1 162 ? -19.939 7.852 -27.834 1.00 85.75 162 GLU A CA 1
ATOM 1282 C C . GLU A 1 162 ? -19.185 7.939 -26.501 1.00 85.75 162 GLU A C 1
ATOM 1284 O O . GLU A 1 162 ? -18.484 8.913 -26.245 1.00 85.75 162 GLU A O 1
ATOM 1289 N N . LEU A 1 163 ? -19.300 6.901 -25.672 1.00 75.75 163 LEU A N 1
ATOM 1290 C CA . LEU A 1 163 ? -18.560 6.724 -24.425 1.00 75.75 163 LEU A CA 1
ATOM 1291 C C . LEU A 1 163 ? -17.189 6.052 -24.624 1.00 75.75 163 LEU A C 1
ATOM 1293 O O . LEU A 1 163 ? -16.645 5.504 -23.668 1.00 75.75 163 LEU A O 1
ATOM 1297 N N . ASP A 1 164 ? -16.645 6.059 -25.842 1.00 79.75 164 ASP A N 1
ATOM 1298 C CA . ASP A 1 164 ? -15.345 5.464 -26.187 1.00 79.75 164 ASP A CA 1
ATOM 1299 C C . ASP A 1 164 ? -15.208 3.993 -25.755 1.00 79.75 164 ASP A C 1
ATOM 1301 O O . ASP A 1 164 ? -14.206 3.545 -25.197 1.00 79.75 164 ASP A O 1
ATOM 1305 N N . PHE A 1 165 ? -16.257 3.206 -26.001 1.00 77.12 165 PHE A N 1
ATOM 1306 C CA . PHE A 1 165 ? -16.257 1.756 -25.808 1.00 77.12 165 PHE A CA 1
ATOM 1307 C C . PHE A 1 165 ? -15.994 1.320 -24.356 1.00 77.12 165 PHE A C 1
ATOM 1309 O O . PHE A 1 165 ? -15.493 0.215 -24.108 1.00 77.12 165 PHE A O 1
ATOM 1316 N N . ILE A 1 166 ? -16.380 2.153 -23.385 1.00 72.62 166 ILE A N 1
ATOM 1317 C CA . ILE A 1 166 ? -16.137 1.936 -21.953 1.00 72.62 166 ILE A CA 1
ATOM 1318 C C . ILE A 1 166 ? -16.775 0.664 -21.385 1.00 72.62 166 ILE A C 1
ATOM 1320 O O . ILE A 1 166 ? -16.325 0.175 -20.356 1.00 72.62 166 ILE A O 1
ATOM 1324 N N . LEU A 1 167 ? -17.799 0.088 -22.022 1.00 72.81 167 LEU A N 1
ATOM 1325 C CA . LEU A 1 167 ? -18.393 -1.191 -21.598 1.00 72.81 167 LEU A CA 1
ATOM 1326 C C . LEU A 1 167 ? -17.708 -2.412 -22.235 1.00 72.81 167 LEU A C 1
ATOM 1328 O O . LEU A 1 167 ? -17.898 -3.544 -21.795 1.00 72.81 167 LEU A O 1
ATOM 1332 N N . THR A 1 168 ? -16.887 -2.181 -23.255 1.00 69.81 168 THR A N 1
ATOM 1333 C CA . THR A 1 168 ? -16.141 -3.184 -24.035 1.00 69.81 168 THR A CA 1
ATOM 1334 C C . THR A 1 168 ? -14.642 -3.172 -23.725 1.00 69.81 168 THR A C 1
ATOM 1336 O O . THR A 1 168 ? -13.906 -4.000 -24.253 1.00 69.81 168 THR A O 1
ATOM 1339 N N . PHE A 1 169 ? -14.167 -2.290 -22.837 1.00 65.12 169 PHE A N 1
ATOM 1340 C CA . PHE A 1 169 ? -12.739 -2.160 -22.517 1.00 65.12 169 PHE A CA 1
ATOM 1341 C C . PHE A 1 169 ? -12.090 -3.470 -22.039 1.00 65.12 169 PHE A C 1
ATOM 1343 O O . PHE A 1 169 ? -10.944 -3.737 -22.377 1.00 65.12 169 PHE A O 1
ATOM 1350 N N . LYS A 1 170 ? -12.834 -4.321 -21.312 1.00 52.50 170 LYS A N 1
ATOM 1351 C CA . LYS A 1 170 ? -12.370 -5.651 -20.867 1.00 52.50 170 LYS A CA 1
ATOM 1352 C C . LYS A 1 170 ? -12.442 -6.737 -21.950 1.00 52.50 170 LYS A C 1
ATOM 1354 O O . LYS A 1 170 ? -11.958 -7.837 -21.715 1.00 52.50 170 LYS A O 1
ATOM 1359 N N . LEU A 1 171 ? -13.086 -6.468 -23.089 1.00 61.03 171 LEU A N 1
ATOM 1360 C CA . LEU A 1 171 ? -13.233 -7.410 -24.208 1.00 61.03 171 LEU A CA 1
ATOM 1361 C C . LEU A 1 171 ? -12.164 -7.220 -25.289 1.00 61.03 171 LEU A C 1
ATOM 1363 O O . LEU A 1 171 ? -12.015 -8.093 -26.141 1.00 61.03 171 LEU A O 1
ATOM 1367 N N . LYS A 1 172 ? -11.396 -6.122 -25.253 1.00 53.69 172 LYS A N 1
ATOM 1368 C CA . LYS A 1 172 ? -10.189 -6.000 -26.073 1.00 53.69 172 LYS A CA 1
ATOM 1369 C C . LYS A 1 172 ? -9.145 -6.988 -25.548 1.00 53.69 172 LYS A C 1
ATOM 1371 O O . LYS A 1 172 ? -8.431 -6.702 -24.593 1.00 53.69 172 LYS A O 1
ATOM 1376 N N . VAL A 1 173 ? -9.081 -8.160 -26.174 1.00 46.94 173 VAL A N 1
ATOM 1377 C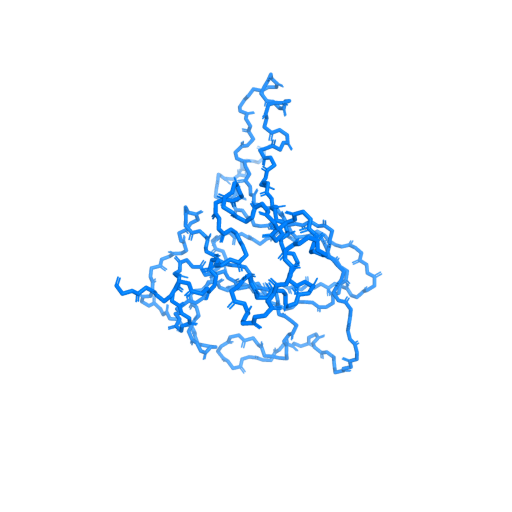 CA . VAL A 1 173 ? -7.875 -8.988 -26.166 1.00 46.94 173 VAL A CA 1
ATOM 1378 C C . VAL A 1 173 ? -6.831 -8.195 -26.943 1.00 46.94 173 VAL A C 1
ATOM 1380 O O . VAL A 1 173 ? -7.025 -7.925 -28.127 1.00 46.94 173 VAL A O 1
ATOM 1383 N N . SER A 1 174 ? -5.778 -7.752 -26.262 1.00 43.00 174 SER A N 1
ATOM 1384 C CA . SER A 1 174 ? -4.595 -7.213 -26.924 1.00 43.00 174 SER A CA 1
ATOM 1385 C C . SER A 1 174 ? -4.020 -8.302 -27.832 1.00 43.00 174 SER A C 1
ATOM 1387 O O . SER A 1 174 ? -3.565 -9.330 -27.332 1.00 43.00 174 SER A O 1
ATOM 1389 N N . TYR A 1 175 ? -4.081 -8.081 -29.142 1.00 39.72 175 TYR A N 1
ATOM 1390 C CA . TYR A 1 175 ? -3.182 -8.694 -30.116 1.00 39.72 175 TYR A CA 1
ATOM 1391 C C . TYR A 1 175 ? -2.215 -7.618 -30.593 1.00 39.72 175 TYR A C 1
ATOM 1393 O O . TYR A 1 175 ? -2.685 -6.469 -30.777 1.00 39.72 175 TYR A O 1
#

pLDDT: mean 73.47, std 18.14, range [33.69, 95.94]

Foldseek 3Di:
DDPPDPQQQWWKKWWKAWFWFKKWWDQDPDDQAWTFMATDGDDHPDTDIDTGHLQRTFTDGPLEGDPPDDRDDPVGTDDMDIDNDQDHGPRDGDPPHDDDDIDIDTDDIDTRDPPPPDPVCCVVPVPPPPPPPPPPPPDPPPLPDPPDDLVPDDPCSVCCVVVVVVSCPVVPPDD

Secondary structure (DSSP, 8-state):
-----GGG--EEEEEEES---EEEEE--SSSSS-EEEEE----TTS-EEEEEEGGGPEEEETTEE-TTSPPP-TT---EEEEE--SB-GGG-B-TT---S----EEEEEEEPP---SSGGGHHHHTT-----------S---TT-TT--GGGS-HHHHTTTTTTTTTTTTT----

Radius of gyration: 21.07 Å; chains: 1; bounding box: 53×47×47 Å